Protein AF-A0A9E5USR4-F1 (afdb_monomer_lite)

Radius of gyration: 22.35 Å; chains: 1; bounding box: 50×47×63 Å

Structure (mmCIF, N/CA/C/O backbone):
data_AF-A0A9E5USR4-F1
#
_entry.id   AF-A0A9E5USR4-F1
#
loop_
_atom_site.group_PDB
_atom_site.id
_atom_site.type_symbol
_atom_site.label_atom_id
_atom_site.label_alt_id
_atom_site.label_comp_id
_atom_site.label_asym_id
_atom_site.label_entity_id
_atom_site.label_seq_id
_atom_site.pdbx_PDB_ins_code
_atom_site.Cartn_x
_atom_site.Cartn_y
_atom_site.Cartn_z
_atom_site.occupancy
_atom_site.B_iso_or_equiv
_atom_site.auth_seq_id
_atom_site.auth_comp_id
_atom_site.auth_asym_id
_atom_site.auth_atom_id
_atom_site.pdbx_PDB_model_num
ATOM 1 N N . MET A 1 1 ? 8.845 -21.661 -32.387 1.00 48.03 1 MET A N 1
ATOM 2 C CA . MET A 1 1 ? 8.073 -22.615 -31.563 1.00 48.03 1 MET A CA 1
ATOM 3 C C . MET A 1 1 ? 8.833 -22.839 -30.266 1.00 48.03 1 MET A C 1
ATOM 5 O O . MET A 1 1 ? 9.804 -23.580 -30.277 1.00 48.03 1 MET A O 1
ATOM 9 N N . ALA A 1 2 ? 8.456 -22.154 -29.186 1.00 48.12 2 ALA A N 1
ATOM 10 C CA . ALA A 1 2 ? 8.987 -22.417 -27.849 1.00 48.12 2 ALA A CA 1
ATOM 11 C C . ALA A 1 2 ? 7.819 -22.887 -26.976 1.00 48.12 2 ALA A C 1
ATOM 13 O O . ALA A 1 2 ? 6.816 -22.189 -26.840 1.00 48.12 2 ALA A O 1
ATOM 14 N N . LEU A 1 3 ? 7.930 -24.124 -26.497 1.00 45.03 3 LEU A N 1
ATOM 15 C CA . LEU A 1 3 ? 6.957 -24.814 -25.660 1.00 45.03 3 LEU A CA 1
ATOM 16 C C . LEU A 1 3 ? 6.893 -24.173 -24.265 1.00 45.03 3 LEU A C 1
ATOM 18 O O . LEU A 1 3 ? 7.913 -23.935 -23.627 1.00 45.03 3 LEU A O 1
ATOM 22 N N . PHE A 1 4 ? 5.658 -23.918 -23.840 1.00 58.09 4 PHE A N 1
ATOM 23 C CA . PHE A 1 4 ? 5.182 -23.438 -22.545 1.00 58.09 4 PHE A CA 1
ATOM 24 C C . PHE A 1 4 ? 5.995 -23.914 -21.327 1.00 58.09 4 PHE A C 1
ATOM 26 O O . PHE A 1 4 ? 5.834 -25.045 -20.869 1.00 58.09 4 PHE A O 1
ATOM 33 N N . SER A 1 5 ? 6.763 -23.015 -20.709 1.00 51.62 5 SER A N 1
ATOM 34 C CA . SER A 1 5 ? 7.038 -23.107 -19.275 1.00 51.62 5 SER A CA 1
ATOM 35 C C . SER A 1 5 ? 5.840 -22.495 -18.553 1.00 51.62 5 SER A C 1
ATOM 37 O O . SER A 1 5 ? 5.632 -21.287 -18.584 1.00 51.62 5 SER A O 1
ATOM 39 N N . VAL A 1 6 ? 4.981 -23.323 -17.958 1.00 53.94 6 VAL A N 1
ATOM 40 C CA . VAL A 1 6 ? 3.915 -22.809 -17.090 1.00 53.94 6 VAL A CA 1
ATOM 41 C C . VAL A 1 6 ? 4.584 -22.376 -15.784 1.00 53.94 6 VAL A C 1
ATOM 43 O O . VAL A 1 6 ? 5.102 -23.226 -15.057 1.00 53.94 6 VAL A O 1
ATOM 46 N N . PRO A 1 7 ? 4.642 -21.073 -15.483 1.00 60.16 7 PRO A N 1
ATOM 47 C CA . PRO A 1 7 ? 5.323 -20.588 -14.297 1.00 60.16 7 PRO A CA 1
ATOM 48 C C . PRO A 1 7 ? 4.573 -21.052 -13.047 1.00 60.16 7 PRO A C 1
ATOM 50 O O . PRO A 1 7 ? 3.345 -21.071 -12.994 1.00 60.16 7 PRO A O 1
ATOM 53 N N . ILE A 1 8 ? 5.332 -21.411 -12.013 1.00 55.94 8 ILE A N 1
ATOM 54 C CA . ILE A 1 8 ? 4.861 -22.012 -10.752 1.00 55.94 8 ILE A CA 1
ATOM 55 C C . ILE A 1 8 ? 3.717 -21.205 -10.090 1.00 55.94 8 ILE A C 1
ATOM 57 O O . ILE A 1 8 ? 2.884 -21.768 -9.378 1.00 55.94 8 ILE A O 1
ATOM 61 N N . GLY A 1 9 ? 3.595 -19.906 -10.387 1.00 52.22 9 GLY A N 1
ATOM 62 C CA . GLY A 1 9 ? 2.484 -19.071 -9.926 1.00 52.22 9 GLY A CA 1
ATOM 63 C C . GLY A 1 9 ? 1.103 -19.437 -10.503 1.00 52.22 9 GLY A C 1
ATOM 64 O O . GLY A 1 9 ? 0.094 -19.186 -9.847 1.00 52.22 9 GLY A O 1
ATOM 65 N N . THR A 1 10 ? 1.019 -20.090 -11.668 1.00 55.44 10 THR A N 1
ATOM 66 C CA . THR A 1 10 ? -0.264 -20.487 -12.278 1.00 55.44 10 THR A CA 1
AT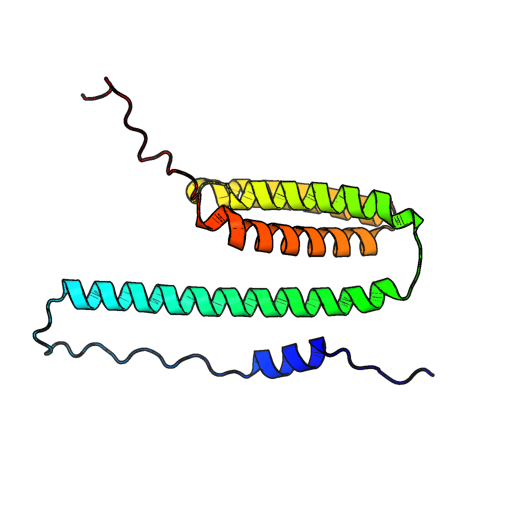OM 67 C C . THR A 1 10 ? -0.877 -21.690 -11.549 1.00 55.44 10 THR A C 1
ATOM 69 O O . THR A 1 10 ? -2.090 -21.750 -11.358 1.00 55.44 10 THR A O 1
ATOM 72 N N . LEU A 1 11 ? -0.043 -22.609 -11.045 1.00 53.44 11 LEU A N 1
ATOM 73 C CA . LEU A 1 11 ? -0.480 -23.746 -10.220 1.00 53.44 11 LEU A CA 1
ATOM 74 C C . LEU A 1 11 ? -0.952 -23.306 -8.823 1.00 53.44 11 LEU A C 1
ATOM 76 O O . LEU A 1 11 ? -1.915 -23.861 -8.294 1.00 53.44 11 LEU A O 1
ATOM 80 N N . ALA A 1 12 ? -0.344 -22.261 -8.251 1.00 55.44 12 ALA A N 1
ATOM 81 C CA . ALA A 1 12 ? -0.776 -21.685 -6.975 1.00 55.44 12 ALA A CA 1
ATOM 82 C C . ALA A 1 12 ? -2.140 -20.971 -7.073 1.00 55.44 12 ALA A C 1
ATOM 84 O O . ALA A 1 12 ? -2.937 -21.035 -6.135 1.00 55.44 12 ALA A O 1
ATOM 85 N N . LEU A 1 13 ? -2.443 -20.338 -8.215 1.00 53.97 13 LEU A N 1
ATOM 86 C CA . LEU A 1 13 ? -3.757 -19.744 -8.491 1.00 53.97 13 LEU A CA 1
ATOM 87 C C . LEU A 1 13 ? -4.856 -20.810 -8.600 1.00 53.97 13 LEU A C 1
ATOM 89 O O . LEU A 1 13 ? -5.920 -20.631 -8.015 1.00 53.97 13 LEU A O 1
ATOM 93 N N . LEU A 1 14 ? -4.590 -21.947 -9.250 1.00 52.50 14 LEU A N 1
ATOM 94 C CA . LEU A 1 14 ? -5.574 -23.030 -9.377 1.00 52.50 14 LEU A CA 1
ATOM 95 C C . LEU A 1 14 ? -5.832 -23.763 -8.049 1.00 52.50 14 LEU A C 1
ATOM 97 O O . LEU A 1 14 ? -6.985 -24.035 -7.715 1.00 52.50 14 LEU A O 1
ATOM 101 N N . LEU A 1 15 ? -4.797 -24.003 -7.237 1.00 55.69 15 LEU A N 1
ATOM 102 C CA . LEU A 1 15 ? -4.953 -24.622 -5.911 1.00 55.69 15 LEU A CA 1
ATOM 103 C C . LEU A 1 15 ? -5.560 -23.657 -4.874 1.00 55.69 15 LEU A C 1
ATOM 105 O O . LEU A 1 15 ? -6.294 -24.074 -3.979 1.00 55.69 15 LEU A O 1
ATOM 109 N N . GLY A 1 16 ? -5.306 -22.352 -5.012 1.00 54.66 16 GLY A N 1
ATOM 110 C CA . GLY A 1 16 ? -5.851 -21.313 -4.139 1.00 54.66 16 GLY A CA 1
ATOM 111 C C . GLY A 1 16 ? -7.312 -20.952 -4.413 1.00 54.66 16 GLY A C 1
ATOM 112 O O . GLY A 1 16 ? -7.948 -20.375 -3.534 1.00 54.66 16 GLY A O 1
ATOM 113 N N . VAL A 1 17 ? -7.869 -21.282 -5.582 1.00 53.62 17 VAL A N 1
ATOM 114 C CA . VAL A 1 17 ? -9.281 -21.012 -5.923 1.00 53.62 17 VAL A CA 1
ATOM 115 C C . VAL A 1 17 ? -10.231 -22.054 -5.317 1.00 53.62 17 VAL A C 1
ATOM 117 O O . VAL A 1 17 ? -11.348 -21.703 -4.952 1.00 53.62 17 VAL A O 1
ATOM 120 N N . PHE A 1 18 ? -9.778 -23.293 -5.092 1.00 52.34 18 PHE A N 1
ATOM 121 C CA . PHE A 1 18 ? -10.639 -24.394 -4.625 1.00 52.34 18 PHE A CA 1
ATOM 122 C C . PHE A 1 18 ? -10.523 -24.762 -3.137 1.00 52.34 18 PHE A C 1
ATOM 124 O O . PHE A 1 18 ? -11.175 -25.707 -2.697 1.00 52.34 18 PHE A O 1
ATOM 131 N N . TRP A 1 19 ? -9.750 -24.032 -2.324 1.00 57.94 19 TRP A N 1
ATOM 132 C CA . TRP A 1 19 ? -9.698 -24.334 -0.888 1.00 57.94 19 TRP A CA 1
ATOM 133 C C . TRP A 1 19 ? -11.009 -23.922 -0.191 1.00 57.94 19 TRP A C 1
ATOM 135 O O . TRP A 1 19 ? -11.304 -22.714 -0.173 1.00 57.94 19 TRP A O 1
ATOM 145 N N . PRO A 1 20 ? -11.766 -24.875 0.393 1.00 57.41 20 PRO A N 1
ATOM 146 C CA . PRO A 1 20 ? -13.094 -24.633 0.941 1.00 57.41 20 PRO A CA 1
ATOM 147 C C . PRO A 1 20 ? -13.053 -23.578 2.047 1.00 57.41 20 PRO A C 1
ATOM 149 O O . PRO A 1 20 ? -12.089 -23.469 2.813 1.00 57.41 20 PRO A O 1
ATOM 152 N N . LEU A 1 21 ? -14.108 -22.765 2.110 1.00 58.53 21 LEU A N 1
ATOM 153 C CA . LEU A 1 21 ? -14.275 -21.795 3.185 1.00 58.53 21 LEU A CA 1
ATOM 154 C C . LEU A 1 21 ? -14.287 -22.537 4.530 1.00 58.53 21 LEU A C 1
ATOM 156 O O . LEU A 1 21 ? -14.896 -23.606 4.626 1.00 58.53 21 LEU A O 1
ATOM 160 N N . PRO A 1 22 ? -13.631 -22.001 5.575 1.00 60.62 22 PRO A N 1
ATOM 161 C CA . PRO A 1 22 ? -13.713 -22.603 6.894 1.00 60.62 22 PRO A CA 1
ATOM 162 C C . PRO A 1 22 ? -15.187 -22.662 7.325 1.00 60.62 22 PRO A C 1
ATOM 164 O O . PRO A 1 22 ? -15.915 -21.686 7.106 1.00 60.62 22 PRO A O 1
ATOM 167 N N . PRO A 1 23 ? -15.632 -23.766 7.945 1.00 69.19 23 PRO A N 1
ATOM 168 C CA . PRO A 1 23 ? -17.030 -23.953 8.311 1.00 69.19 23 PRO A CA 1
ATOM 169 C C . PRO A 1 23 ? -17.536 -22.791 9.176 1.00 69.19 23 PRO A C 1
ATOM 171 O O . PRO A 1 23 ? -16.791 -22.197 9.976 1.00 69.19 23 PRO A O 1
ATOM 174 N N . GLN A 1 24 ? -18.802 -22.412 8.988 1.00 72.81 24 GLN A N 1
ATOM 175 C CA . GLN A 1 24 ? -19.431 -21.419 9.856 1.00 72.81 24 GLN A CA 1
ATOM 176 C C . GLN A 1 24 ? -19.413 -21.930 11.305 1.00 72.81 24 GLN A C 1
ATOM 178 O O . GLN A 1 24 ? -19.563 -23.134 11.518 1.00 72.81 24 GLN A O 1
ATOM 183 N N . PRO A 1 25 ? -19.148 -21.060 12.299 1.00 66.75 25 PRO A N 1
ATOM 184 C CA . PRO A 1 25 ? -19.247 -21.477 13.690 1.00 66.75 25 PRO A CA 1
ATOM 185 C C . PRO A 1 25 ? -20.682 -21.936 13.965 1.00 66.75 25 PRO A C 1
ATOM 187 O O . PRO A 1 25 ? -21.625 -21.360 13.417 1.00 66.75 25 PRO A O 1
ATOM 190 N N . ALA A 1 26 ? -20.829 -22.973 14.787 1.00 78.81 26 ALA A N 1
ATOM 191 C CA . ALA A 1 26 ? -22.141 -23.461 15.181 1.00 78.81 26 ALA A CA 1
ATOM 192 C C . ALA A 1 26 ? -22.955 -22.325 15.837 1.00 78.81 26 ALA A C 1
ATOM 194 O O . ALA A 1 26 ? -22.365 -21.471 16.513 1.00 78.81 26 ALA A O 1
ATOM 195 N N . PRO A 1 27 ? -24.283 -22.281 15.625 1.00 76.94 27 PRO A N 1
ATOM 196 C CA . PRO A 1 27 ? -25.159 -21.383 16.365 1.00 76.94 27 PRO A CA 1
ATOM 197 C C . PRO A 1 27 ? -24.942 -21.569 17.868 1.00 76.94 27 PRO A C 1
ATOM 199 O O . PRO A 1 27 ? -24.797 -22.699 18.331 1.00 76.94 27 PRO A O 1
ATOM 202 N N . LEU A 1 28 ? -24.887 -20.462 18.610 1.00 65.31 28 LEU A N 1
ATOM 203 C CA . LEU A 1 28 ? -24.780 -20.514 20.065 1.00 65.31 28 LEU A CA 1
ATOM 204 C C . LEU A 1 28 ? -26.040 -21.171 20.620 1.00 65.31 28 LEU A C 1
ATOM 206 O O . LEU A 1 28 ? -27.150 -20.771 20.261 1.00 65.31 28 LEU A O 1
ATOM 210 N N . ASP A 1 29 ? -25.846 -22.173 21.470 1.00 76.44 29 ASP A N 1
ATOM 211 C CA . ASP A 1 29 ? -26.938 -22.776 22.215 1.00 76.44 29 ASP A CA 1
ATOM 212 C C . ASP A 1 29 ? -27.410 -21.756 23.263 1.00 76.44 29 ASP A C 1
ATOM 214 O O . ASP A 1 29 ? -26.623 -21.377 24.133 1.00 76.44 29 ASP A O 1
ATOM 218 N N . PRO A 1 30 ? -28.659 -21.263 23.190 1.00 66.88 30 PRO A N 1
ATOM 219 C CA . PRO A 1 30 ? -29.157 -20.261 24.128 1.00 66.88 30 PRO A CA 1
ATOM 220 C C . PRO A 1 30 ? -29.260 -20.791 25.565 1.00 66.88 30 PRO A C 1
ATOM 222 O O . PRO A 1 30 ? -29.516 -20.005 26.473 1.00 66.88 30 PRO A O 1
ATOM 225 N N . THR A 1 31 ? -29.089 -22.101 25.775 1.00 74.69 31 THR A N 1
ATOM 226 C CA . THR A 1 31 ? -29.184 -22.747 27.089 1.00 74.69 31 THR A CA 1
ATOM 227 C C . THR A 1 31 ? -27.840 -22.917 27.794 1.00 74.69 31 THR A C 1
ATOM 229 O O . THR A 1 31 ? -27.819 -23.347 28.947 1.00 74.69 31 THR A O 1
ATOM 232 N N . SER A 1 32 ? -26.714 -22.557 27.164 1.00 69.19 32 SER A N 1
ATOM 233 C CA . SER A 1 32 ? -25.428 -22.589 27.860 1.00 69.19 32 SER A CA 1
ATOM 234 C C . SER A 1 32 ? -25.388 -21.479 28.913 1.00 69.19 32 SER A C 1
ATOM 236 O O . SER A 1 32 ? -25.374 -20.300 28.566 1.00 69.19 32 SER A O 1
ATOM 238 N N . GLU A 1 33 ? -25.313 -21.850 30.191 1.00 73.75 33 GLU A N 1
ATOM 239 C CA . GLU A 1 33 ? -25.170 -20.956 31.359 1.00 73.75 33 GLU A CA 1
ATOM 240 C C . GLU A 1 33 ? -23.822 -20.195 31.402 1.00 73.75 33 GLU A C 1
ATOM 242 O O . GLU A 1 33 ? -23.426 -19.634 32.425 1.00 73.75 33 GLU A O 1
ATOM 247 N N . GLU A 1 34 ? -23.078 -20.186 30.295 1.00 68.81 34 GLU A N 1
ATOM 248 C CA . GLU A 1 34 ? -21.833 -19.445 30.174 1.00 68.81 34 GLU A CA 1
ATOM 249 C C . GLU A 1 34 ? -22.092 -17.937 30.125 1.00 68.81 34 GLU A C 1
ATOM 251 O O . GLU A 1 34 ? -22.970 -17.439 29.422 1.00 68.81 34 GLU A O 1
ATOM 256 N N . ASP A 1 35 ? -21.268 -17.206 30.874 1.00 82.44 35 ASP A N 1
ATOM 257 C CA . ASP A 1 35 ? -21.286 -15.750 30.966 1.00 82.44 35 ASP A CA 1
ATOM 258 C C . ASP A 1 35 ? -21.312 -15.107 29.558 1.00 82.44 35 ASP A C 1
ATOM 260 O O . ASP A 1 35 ? -20.341 -15.247 28.796 1.00 82.44 35 ASP A O 1
ATOM 264 N N . PRO A 1 36 ? -22.392 -14.389 29.187 1.00 76.19 36 PRO A N 1
ATOM 265 C CA . PRO A 1 36 ? -22.596 -13.880 27.831 1.00 76.19 36 PRO A CA 1
ATOM 266 C C . PRO A 1 36 ? -21.476 -12.928 27.389 1.00 76.19 36 PRO A C 1
ATOM 268 O O . PRO A 1 36 ? -21.166 -12.836 26.197 1.00 76.19 36 PRO A O 1
ATOM 271 N N . ALA A 1 37 ? -20.803 -12.271 28.341 1.00 80.81 37 ALA A N 1
ATOM 272 C CA . ALA A 1 37 ? -19.659 -11.414 28.060 1.00 80.81 37 ALA A CA 1
ATOM 273 C C . ALA A 1 37 ? -18.443 -12.210 27.553 1.00 80.81 37 ALA A C 1
ATOM 275 O O . ALA A 1 37 ? -17.707 -11.735 26.681 1.00 80.81 37 ALA A O 1
ATOM 276 N N . LYS A 1 38 ? -18.238 -13.438 28.049 1.00 80.25 38 LYS A N 1
ATOM 277 C CA . LYS A 1 38 ? -17.147 -14.316 27.600 1.00 80.25 38 LYS A CA 1
ATOM 278 C C . LYS A 1 38 ? -17.426 -14.863 26.202 1.00 80.25 38 LYS A C 1
ATOM 280 O O . LYS A 1 38 ? -16.545 -14.793 25.343 1.00 80.25 38 LYS A O 1
ATOM 285 N N . ALA A 1 39 ? -18.660 -15.280 25.928 1.00 78.00 39 ALA A N 1
ATOM 286 C CA . ALA A 1 39 ? -19.059 -15.788 24.614 1.00 78.00 39 ALA A CA 1
ATOM 287 C C . ALA A 1 39 ? -18.899 -14.734 23.499 1.00 78.00 39 ALA A C 1
ATOM 289 O O . ALA A 1 39 ? -18.394 -15.021 22.405 1.00 78.00 39 ALA A O 1
ATOM 290 N N . GLU A 1 40 ? -19.259 -13.475 23.769 1.00 76.44 40 GLU A N 1
ATOM 291 C CA . GLU A 1 40 ? -19.095 -12.404 22.785 1.00 76.44 40 GLU A CA 1
ATOM 292 C C . GLU A 1 40 ? -17.613 -12.068 22.532 1.00 76.44 40 GLU A C 1
ATOM 294 O O . GLU A 1 40 ? -17.202 -11.831 21.385 1.00 76.44 40 GLU A O 1
ATOM 299 N N . GLN A 1 41 ? -16.776 -12.108 23.574 1.00 82.75 41 GLN A N 1
ATOM 300 C CA . GLN A 1 41 ? -15.331 -11.918 23.435 1.00 82.75 41 GLN A CA 1
ATOM 301 C C . GLN A 1 41 ? -14.683 -13.025 22.595 1.00 82.75 41 GLN A C 1
ATOM 303 O O . GLN A 1 41 ? -13.866 -12.730 21.711 1.00 82.75 41 GLN A O 1
ATOM 308 N N . GLU A 1 42 ? -15.075 -14.284 22.795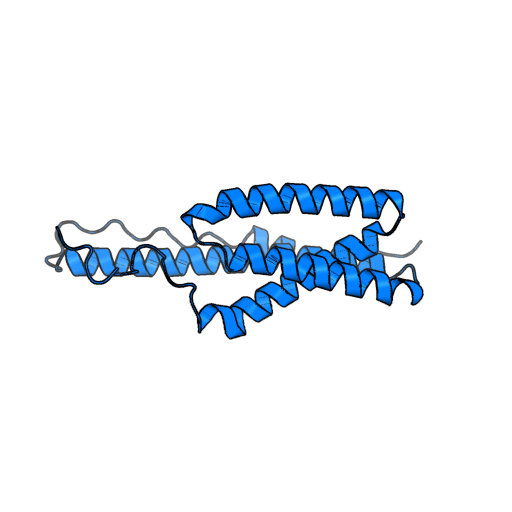 1.00 80.31 42 GLU A N 1
ATOM 309 C CA . GLU A 1 42 ? -14.582 -15.402 21.988 1.00 80.31 42 GLU A CA 1
ATOM 310 C C . GLU A 1 42 ? -15.011 -15.290 20.521 1.00 80.31 42 GLU A C 1
ATOM 312 O O . GLU A 1 42 ? -14.184 -15.465 19.615 1.00 80.31 42 GLU A O 1
ATOM 317 N N . ARG A 1 43 ? -16.252 -14.860 20.258 1.00 74.00 43 ARG A N 1
ATOM 318 C CA . ARG A 1 43 ? -16.760 -14.618 18.899 1.00 74.00 43 ARG A CA 1
ATOM 319 C C . ARG A 1 43 ? -15.980 -13.517 18.181 1.00 74.00 43 ARG A C 1
ATOM 321 O O . ARG A 1 43 ? -15.571 -13.690 17.028 1.00 74.00 43 ARG A O 1
ATOM 328 N N . ARG A 1 44 ? -15.692 -12.405 18.864 1.00 75.62 44 ARG A N 1
ATOM 329 C CA . ARG A 1 44 ? -14.881 -11.303 18.312 1.00 75.62 44 ARG A CA 1
ATOM 330 C C . ARG A 1 44 ? -13.443 -11.751 18.028 1.00 75.62 44 ARG A C 1
ATOM 332 O O . ARG A 1 44 ? -12.871 -11.381 16.997 1.00 75.62 44 ARG A O 1
ATOM 339 N N . LYS A 1 45 ? -12.863 -12.595 18.887 1.00 77.12 45 LYS A N 1
ATOM 340 C CA . LYS A 1 45 ? -11.512 -13.154 18.705 1.00 77.12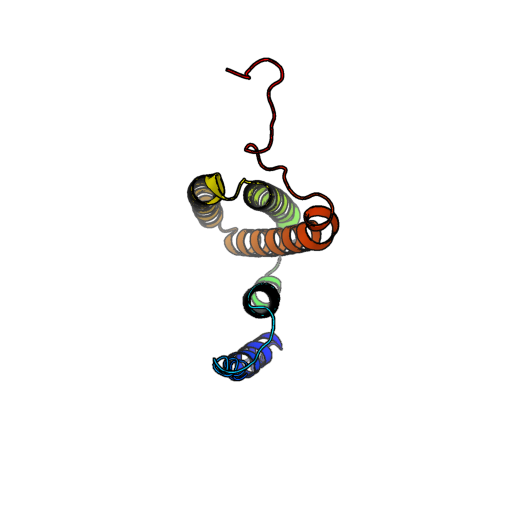 45 LYS A CA 1
ATOM 341 C C . LYS A 1 45 ? -11.454 -14.133 17.526 1.00 77.12 45 LYS A C 1
ATOM 343 O O . LYS A 1 45 ? -10.504 -14.085 16.741 1.00 77.12 45 LYS A O 1
ATOM 348 N N . ALA A 1 46 ? -12.484 -14.957 17.344 1.00 76.19 46 ALA A N 1
ATOM 349 C CA . ALA A 1 46 ? -12.603 -15.876 16.215 1.00 76.19 46 ALA A CA 1
ATOM 350 C C . ALA A 1 46 ? -12.797 -15.138 14.878 1.00 76.19 46 ALA A C 1
ATOM 352 O O . ALA A 1 46 ? -12.131 -15.466 13.892 1.00 76.19 46 ALA A O 1
ATOM 353 N N . LEU A 1 47 ? -13.628 -14.089 14.845 1.00 71.81 47 LEU A N 1
ATOM 354 C CA . LEU A 1 47 ? -13.831 -13.260 13.650 1.00 71.81 47 LEU A CA 1
ATOM 355 C C . LEU A 1 47 ? -12.547 -12.527 13.230 1.00 71.81 47 LEU A C 1
ATOM 357 O O . LEU A 1 47 ? -12.211 -12.517 12.046 1.00 71.81 47 LEU A O 1
ATOM 361 N N . ARG A 1 48 ? -11.758 -12.012 14.186 1.00 76.25 48 ARG A N 1
ATOM 362 C CA . ARG A 1 48 ? -10.440 -11.408 13.901 1.00 76.25 48 ARG A CA 1
ATOM 363 C C . ARG A 1 48 ? -9.435 -12.422 13.342 1.00 76.25 48 ARG A C 1
ATOM 365 O O . ARG A 1 48 ? -8.698 -12.091 12.414 1.00 76.25 48 ARG A O 1
ATOM 372 N N . ARG A 1 49 ? -9.428 -13.665 13.848 1.00 66.00 49 ARG A N 1
ATOM 373 C CA . ARG A 1 49 ? -8.590 -14.754 13.303 1.00 66.00 49 ARG A CA 1
ATOM 374 C C . ARG A 1 49 ? -8.985 -15.111 11.863 1.00 66.00 49 ARG A C 1
ATOM 376 O O . ARG A 1 49 ? -8.102 -15.313 11.037 1.00 66.00 49 ARG A O 1
ATOM 383 N N . ARG A 1 50 ? -10.281 -15.105 11.527 1.00 65.00 50 ARG A N 1
ATOM 384 C CA . ARG A 1 50 ? -10.776 -15.388 10.163 1.00 65.00 50 ARG A CA 1
ATOM 385 C C . ARG A 1 50 ? -10.487 -14.259 9.174 1.00 65.00 50 ARG A C 1
ATOM 387 O O . ARG A 1 50 ? -9.968 -14.527 8.093 1.00 65.00 50 ARG A O 1
ATOM 394 N N . ALA A 1 51 ? -10.745 -13.009 9.558 1.00 62.16 51 ALA A N 1
ATOM 395 C CA . ALA A 1 51 ? -10.436 -11.849 8.721 1.00 62.16 51 ALA A CA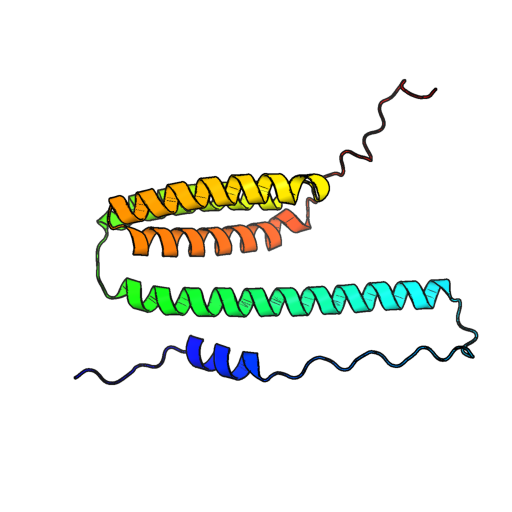 1
ATOM 396 C C . ALA A 1 51 ? -8.927 -11.749 8.425 1.00 62.16 51 ALA A C 1
ATOM 398 O O . ALA A 1 51 ? -8.536 -11.452 7.299 1.00 62.16 51 ALA A O 1
ATOM 399 N N . GLY A 1 52 ? -8.076 -12.087 9.404 1.00 64.19 52 GLY A N 1
ATOM 400 C CA . GLY A 1 52 ? -6.623 -12.128 9.226 1.00 64.19 52 GLY A CA 1
ATOM 401 C C . GLY A 1 52 ? -6.150 -13.198 8.237 1.00 64.19 52 GLY A C 1
ATOM 402 O O . GLY A 1 52 ? -5.295 -12.917 7.401 1.00 64.19 52 GLY A O 1
ATOM 403 N N . VAL A 1 53 ? -6.722 -14.406 8.285 1.00 66.81 53 VAL A N 1
ATOM 404 C CA . VAL A 1 53 ? -6.367 -15.497 7.357 1.00 66.81 53 VAL A CA 1
ATOM 405 C C . VAL A 1 53 ? -6.886 -15.221 5.938 1.00 66.81 53 VAL A C 1
ATOM 407 O O . VAL A 1 53 ? -6.176 -15.486 4.970 1.00 66.81 53 VAL A O 1
ATOM 410 N N . ALA A 1 54 ? -8.071 -14.616 5.795 1.00 58.12 54 ALA A N 1
ATOM 411 C CA . ALA A 1 54 ? -8.614 -14.214 4.493 1.00 58.12 54 ALA A CA 1
ATOM 412 C C . ALA A 1 54 ? -7.789 -13.092 3.830 1.00 58.12 54 ALA A C 1
ATOM 414 O O . ALA A 1 54 ? -7.478 -13.174 2.642 1.00 58.12 54 ALA A O 1
ATOM 415 N N . LEU A 1 55 ? -7.357 -12.090 4.606 1.00 58.25 55 LEU A N 1
ATOM 416 C CA . LEU A 1 55 ? -6.469 -11.025 4.124 1.00 58.25 55 LEU A CA 1
ATOM 417 C C . LEU A 1 55 ? -5.082 -11.553 3.732 1.00 58.25 55 LEU A C 1
ATOM 419 O O . LEU A 1 55 ? -4.526 -11.119 2.725 1.00 58.25 55 LEU A O 1
ATOM 423 N N . LEU A 1 56 ? -4.540 -12.521 4.482 1.00 51.34 56 LEU A N 1
ATOM 424 C CA . LEU A 1 56 ? -3.272 -13.174 4.141 1.00 51.34 56 LEU A CA 1
ATOM 425 C C . LEU A 1 56 ? -3.367 -13.924 2.799 1.00 51.34 56 LEU A C 1
ATOM 427 O O . LEU A 1 56 ? -2.419 -13.904 2.019 1.00 51.34 56 LEU A O 1
ATOM 431 N N . ARG A 1 57 ? -4.519 -14.542 2.508 1.00 56.72 57 ARG A N 1
ATOM 432 C CA . ARG A 1 57 ? -4.764 -15.307 1.276 1.00 56.72 57 ARG A CA 1
ATOM 433 C C . ARG A 1 57 ? -4.893 -14.413 0.041 1.00 56.72 57 ARG A C 1
ATOM 435 O O . ARG A 1 57 ? -4.251 -14.699 -0.966 1.00 56.72 57 ARG A O 1
ATOM 442 N N . LEU A 1 58 ? -5.650 -13.317 0.128 1.00 51.38 58 LEU A N 1
ATOM 443 C CA . LEU A 1 58 ? -5.739 -12.337 -0.965 1.00 51.38 58 LEU A CA 1
ATOM 444 C C . LEU A 1 58 ? -4.382 -11.670 -1.234 1.00 51.38 58 LEU A C 1
ATOM 446 O O . LEU A 1 58 ? -3.997 -11.513 -2.390 1.00 51.38 58 LEU A O 1
ATOM 450 N N . GLY A 1 59 ? -3.611 -11.375 -0.180 1.00 59.44 59 GLY A N 1
ATOM 451 C CA . GLY A 1 59 ? -2.239 -10.881 -0.321 1.00 59.44 59 GLY A CA 1
ATOM 452 C C . GLY A 1 59 ? -1.319 -11.870 -1.045 1.00 59.44 59 GLY A C 1
ATOM 453 O O . GLY A 1 59 ? -0.572 -11.469 -1.933 1.00 59.44 59 GLY A O 1
ATOM 454 N N . LEU A 1 60 ? -1.409 -13.167 -0.723 1.00 47.62 60 LEU A N 1
ATOM 455 C CA . LEU A 1 60 ? -0.592 -14.212 -1.350 1.00 47.62 60 LEU A CA 1
ATOM 456 C C . LEU A 1 60 ? -0.954 -14.444 -2.833 1.00 47.62 60 LEU A C 1
ATOM 458 O O . LEU A 1 60 ? -0.065 -14.727 -3.632 1.00 47.62 60 LEU A O 1
ATOM 462 N N . GLN A 1 61 ? -2.224 -14.269 -3.224 1.00 57.78 61 GLN A N 1
ATOM 463 C CA . GLN A 1 61 ? -2.663 -14.370 -4.627 1.00 57.78 61 GLN A CA 1
ATOM 464 C C . GLN A 1 61 ? -2.237 -13.167 -5.476 1.00 57.78 61 GLN A C 1
ATOM 466 O O . GLN A 1 61 ? -1.721 -13.350 -6.578 1.00 57.78 61 GLN A O 1
ATOM 471 N N . VAL A 1 62 ? -2.392 -11.945 -4.960 1.00 50.47 62 VAL A N 1
ATOM 472 C CA . VAL A 1 62 ? -1.954 -10.726 -5.664 1.00 50.47 62 VAL A CA 1
ATOM 473 C C . VAL A 1 62 ? -0.427 -10.699 -5.796 1.00 50.47 62 VAL A C 1
ATOM 475 O O . VAL A 1 62 ? 0.098 -10.335 -6.847 1.00 50.47 62 VAL A O 1
ATOM 478 N N . PHE A 1 63 ? 0.291 -11.179 -4.776 1.00 50.41 63 PHE A N 1
ATOM 479 C CA . PHE A 1 63 ? 1.743 -11.349 -4.830 1.00 50.41 63 PHE A CA 1
ATOM 480 C C . PHE A 1 63 ? 2.151 -12.404 -5.874 1.00 50.41 63 PHE A C 1
ATOM 482 O O . PHE A 1 63 ? 2.967 -12.129 -6.749 1.00 50.41 63 PHE A O 1
ATOM 489 N N . GLY A 1 64 ? 1.523 -13.585 -5.856 1.00 50.44 64 GLY A N 1
ATOM 490 C CA . GLY A 1 64 ? 1.814 -14.660 -6.809 1.00 50.44 64 GLY A CA 1
ATOM 491 C C . GLY A 1 64 ? 1.600 -14.270 -8.276 1.00 50.44 64 GLY A C 1
ATOM 492 O O . GLY A 1 64 ? 2.384 -14.679 -9.128 1.00 50.44 64 GLY A O 1
ATOM 493 N N . MET A 1 65 ? 0.598 -13.438 -8.574 1.00 51.47 65 MET A N 1
ATOM 494 C CA . MET A 1 65 ? 0.340 -12.948 -9.934 1.00 51.47 65 MET A CA 1
ATOM 495 C C . MET A 1 65 ? 1.345 -11.869 -10.374 1.00 51.47 65 MET A C 1
ATOM 497 O O . MET A 1 65 ? 1.756 -11.852 -11.536 1.00 51.47 65 MET A O 1
ATOM 501 N N . GLY A 1 66 ? 1.824 -11.036 -9.443 1.00 53.00 66 GLY A N 1
ATOM 502 C CA . GLY A 1 66 ? 2.885 -10.060 -9.710 1.00 53.00 66 GLY A CA 1
ATOM 503 C C . GLY A 1 66 ? 4.251 -10.695 -10.013 1.00 53.00 66 GLY A C 1
ATOM 504 O O . GLY A 1 66 ? 4.914 -10.267 -10.954 1.00 53.00 66 GLY A O 1
ATOM 505 N N . VAL A 1 67 ? 4.631 -11.787 -9.326 1.00 46.31 67 VAL A N 1
ATOM 506 C CA . VAL A 1 67 ? 5.848 -12.581 -9.651 1.00 46.31 67 VAL A CA 1
ATOM 507 C C . VAL A 1 67 ? 5.799 -13.150 -11.073 1.00 46.31 67 VAL A C 1
ATOM 509 O O . VAL A 1 67 ? 6.823 -13.359 -11.723 1.00 46.31 67 VAL A O 1
ATOM 512 N N . LEU A 1 68 ? 4.601 -13.426 -11.566 1.00 54.59 68 LEU A N 1
ATOM 513 C CA . LEU A 1 68 ? 4.384 -14.188 -12.784 1.00 54.59 68 LEU A CA 1
ATOM 514 C C . LEU A 1 68 ? 4.437 -13.289 -14.029 1.00 54.59 68 LEU A C 1
ATOM 516 O O . LEU A 1 68 ? 5.153 -13.594 -14.979 1.00 54.59 68 LEU A O 1
ATOM 520 N N . LEU A 1 69 ? 3.776 -12.130 -13.978 1.00 48.00 69 LEU A N 1
ATOM 521 C CA . LEU A 1 69 ? 3.897 -11.095 -15.013 1.00 48.00 69 LEU A CA 1
ATOM 522 C C . LEU A 1 69 ? 5.291 -10.462 -15.024 1.00 48.00 69 LEU A C 1
ATOM 524 O O . LEU A 1 69 ? 5.825 -10.127 -16.079 1.00 48.00 69 LEU A O 1
ATOM 528 N N . GLY A 1 70 ? 5.920 -10.389 -13.855 1.00 51.91 70 GLY A N 1
ATOM 529 C CA . GLY A 1 70 ? 7.281 -9.921 -13.731 1.00 51.91 70 GLY A CA 1
ATOM 530 C C . GLY A 1 70 ? 8.319 -10.797 -14.450 1.00 51.91 70 GLY A C 1
ATOM 531 O O . GLY A 1 70 ? 9.185 -10.289 -15.161 1.00 51.91 70 GLY A O 1
ATOM 532 N N . ASN A 1 71 ? 8.222 -12.122 -14.329 1.00 48.06 71 ASN A N 1
ATOM 533 C CA . ASN A 1 71 ? 9.118 -13.040 -15.044 1.00 48.06 71 ASN A CA 1
ATOM 534 C C . ASN A 1 71 ? 8.940 -12.995 -16.574 1.00 48.06 71 ASN A C 1
ATOM 536 O O . ASN A 1 71 ? 9.874 -13.324 -17.299 1.00 48.06 71 ASN A O 1
ATOM 540 N N . LEU A 1 72 ? 7.786 -12.541 -17.074 1.00 52.47 72 LEU A N 1
ATOM 541 C CA . LEU A 1 72 ? 7.597 -12.241 -18.498 1.00 52.47 72 LEU A CA 1
ATOM 542 C C . LEU A 1 72 ? 8.368 -10.970 -18.904 1.00 52.47 72 LEU A C 1
ATOM 544 O O . LEU A 1 72 ? 9.018 -10.923 -19.944 1.00 52.47 72 LEU A O 1
ATOM 548 N N . ALA A 1 73 ? 8.330 -9.959 -18.040 1.00 46.78 73 ALA A N 1
ATOM 549 C CA . ALA A 1 73 ? 9.005 -8.678 -18.206 1.00 46.78 73 ALA A CA 1
ATOM 550 C C . ALA A 1 73 ? 10.546 -8.759 -18.129 1.00 46.78 73 ALA A C 1
ATOM 552 O O . ALA A 1 73 ? 11.239 -8.025 -18.827 1.00 46.78 73 ALA A O 1
ATOM 553 N N . ALA A 1 74 ? 11.099 -9.674 -17.327 1.00 48.75 74 ALA A N 1
ATOM 554 C CA . ALA A 1 74 ? 12.547 -9.859 -17.171 1.00 48.75 74 ALA A CA 1
ATOM 555 C C . ALA A 1 74 ? 13.238 -10.538 -18.376 1.00 48.75 74 ALA A C 1
ATOM 557 O O . ALA A 1 74 ? 14.465 -10.571 -18.441 1.00 48.75 74 ALA A O 1
ATOM 558 N N . GLY A 1 75 ? 12.480 -11.053 -19.349 1.00 54.38 75 GLY A N 1
ATOM 559 C CA . GLY A 1 75 ? 13.034 -11.650 -20.567 1.00 54.38 75 GLY A CA 1
ATOM 560 C C . GLY A 1 75 ? 13.492 -10.652 -21.641 1.00 54.38 75 GLY A C 1
ATOM 561 O O . GLY A 1 75 ? 14.075 -11.088 -22.629 1.00 54.38 75 GLY A O 1
ATOM 562 N N . LEU A 1 76 ? 13.227 -9.342 -21.492 1.00 51.16 76 LEU A N 1
ATOM 563 C CA . LEU A 1 76 ? 13.278 -8.378 -22.611 1.00 51.16 76 LEU A CA 1
ATOM 564 C C . LEU A 1 76 ? 14.251 -7.179 -22.467 1.00 51.16 76 LEU A C 1
ATOM 566 O O . LEU A 1 76 ? 14.387 -6.418 -23.419 1.00 51.16 76 LEU A O 1
ATOM 570 N N . GLY A 1 77 ? 15.031 -7.083 -21.380 1.00 52.09 77 GLY A N 1
ATOM 571 C CA . GLY A 1 77 ? 16.319 -6.358 -21.359 1.00 52.09 77 GLY A CA 1
ATOM 572 C C . GLY A 1 77 ? 16.380 -4.944 -20.745 1.00 52.09 77 GLY A C 1
ATOM 573 O O . GLY A 1 77 ? 15.447 -4.158 -20.844 1.00 52.09 77 GLY A O 1
ATOM 574 N N . GLY A 1 78 ? 17.555 -4.620 -20.168 1.00 60.88 78 GLY A N 1
ATOM 575 C CA . GLY A 1 78 ? 18.089 -3.249 -20.029 1.00 60.88 78 GLY A CA 1
ATOM 576 C C . GLY A 1 78 ? 18.469 -2.773 -18.614 1.00 60.88 78 GLY A C 1
ATOM 577 O O . GLY A 1 78 ? 17.598 -2.455 -17.813 1.00 60.88 78 GLY A O 1
ATOM 578 N N . LEU A 1 79 ? 19.774 -2.614 -18.330 1.00 50.81 79 LEU A N 1
ATOM 579 C CA . LEU A 1 79 ? 20.329 -2.023 -17.088 1.00 50.81 79 LEU A CA 1
ATOM 580 C C . LEU A 1 79 ? 20.066 -0.511 -16.937 1.00 50.81 79 LEU A C 1
ATOM 582 O O . LEU A 1 79 ? 20.110 0.006 -15.821 1.00 50.81 79 LEU A O 1
ATOM 586 N N . GLU A 1 80 ? 19.747 0.196 -18.025 1.00 64.75 80 GLU A N 1
ATOM 587 C CA . GLU A 1 80 ? 19.376 1.621 -17.966 1.00 64.75 80 GLU A CA 1
ATOM 588 C C . GLU A 1 80 ? 18.056 1.856 -17.207 1.00 64.75 80 GLU A C 1
ATOM 590 O O . GLU A 1 80 ? 17.807 2.947 -16.696 1.00 64.75 80 GLU A O 1
ATOM 595 N N . SER A 1 81 ? 17.254 0.799 -17.035 1.00 68.81 81 SER A N 1
ATOM 596 C CA . SER A 1 81 ? 16.004 0.803 -16.270 1.00 68.81 81 SER A CA 1
ATOM 597 C C . SER A 1 81 ? 16.192 0.886 -14.751 1.00 68.81 81 SER A C 1
ATOM 599 O O . SER A 1 81 ? 15.235 1.154 -14.031 1.00 68.81 81 SER A O 1
ATOM 601 N N . LEU A 1 82 ? 17.401 0.671 -14.217 1.00 78.38 82 LEU A N 1
ATOM 602 C CA . LEU A 1 82 ? 17.584 0.574 -12.764 1.00 78.38 82 LEU A CA 1
ATOM 603 C C . LEU A 1 82 ? 17.323 1.900 -12.045 1.00 78.38 82 LEU A C 1
ATOM 605 O O . LEU A 1 82 ? 16.752 1.905 -10.954 1.00 78.38 82 LEU A O 1
ATOM 609 N N . GLY A 1 83 ? 17.708 3.024 -12.657 1.00 78.31 83 GLY A N 1
ATOM 610 C CA . GLY A 1 83 ? 17.483 4.350 -12.083 1.00 78.31 83 GLY A CA 1
ATOM 611 C C . GLY A 1 83 ? 15.996 4.700 -12.004 1.00 78.31 83 GLY A C 1
ATOM 612 O O . GLY A 1 83 ? 15.509 5.107 -10.948 1.00 78.31 83 GLY A O 1
ATOM 613 N N . SER A 1 84 ? 15.256 4.487 -13.097 1.00 79.88 84 SER A N 1
ATOM 614 C CA . SER A 1 84 ? 13.807 4.711 -13.144 1.00 79.88 84 SER A CA 1
ATOM 615 C C . SER A 1 84 ? 13.060 3.734 -12.239 1.00 79.88 84 SER A C 1
ATOM 617 O O . SER A 1 84 ? 12.188 4.163 -11.486 1.00 79.88 84 SER A O 1
ATOM 619 N N . LEU A 1 85 ? 13.446 2.456 -12.233 1.00 85.62 85 LEU A N 1
ATOM 620 C CA . LEU A 1 85 ? 12.859 1.433 -11.373 1.00 85.62 85 LEU A CA 1
ATOM 621 C C . LEU A 1 85 ? 13.055 1.772 -9.895 1.00 85.62 85 LEU A C 1
ATOM 623 O O . LEU A 1 85 ? 12.096 1.701 -9.123 1.00 85.62 85 LEU A O 1
ATOM 627 N N . ALA A 1 86 ? 14.261 2.167 -9.481 1.00 84.88 86 ALA A N 1
ATOM 628 C CA . ALA A 1 86 ? 14.536 2.549 -8.098 1.00 84.88 86 ALA A CA 1
ATOM 629 C C . ALA A 1 86 ? 13.738 3.795 -7.688 1.00 84.88 86 ALA A C 1
ATOM 631 O O . ALA A 1 86 ? 13.114 3.801 -6.625 1.00 84.88 86 ALA A O 1
ATOM 632 N N . LEU A 1 87 ? 13.701 4.819 -8.547 1.00 84.44 87 LEU A N 1
ATOM 633 C CA . LEU A 1 87 ? 12.981 6.064 -8.283 1.00 84.44 87 LEU A CA 1
ATOM 634 C C . LEU A 1 87 ? 11.467 5.838 -8.189 1.00 84.44 87 LEU A C 1
ATOM 636 O O . LEU A 1 87 ? 10.839 6.283 -7.229 1.00 84.44 87 LEU A O 1
ATOM 640 N N . LEU A 1 88 ? 10.883 5.093 -9.131 1.00 86.06 88 LEU A N 1
ATOM 641 C CA . LEU A 1 88 ? 9.465 4.727 -9.108 1.00 86.06 88 LEU A CA 1
ATOM 642 C C . LEU A 1 88 ? 9.137 3.835 -7.907 1.00 86.06 88 LEU A C 1
ATOM 644 O O . LEU A 1 88 ? 8.099 4.023 -7.277 1.00 86.06 88 LEU A O 1
ATOM 648 N N . THR A 1 89 ? 10.027 2.907 -7.536 1.00 89.94 89 THR A N 1
ATOM 649 C CA . THR A 1 89 ? 9.833 2.054 -6.351 1.00 89.94 89 THR A CA 1
ATOM 650 C C . THR A 1 89 ? 9.812 2.900 -5.090 1.00 89.94 89 THR A C 1
ATOM 652 O O . THR A 1 89 ? 8.917 2.736 -4.268 1.00 89.94 89 THR A O 1
ATOM 655 N N . ALA A 1 90 ? 10.763 3.824 -4.934 1.00 87.50 90 ALA A N 1
ATOM 656 C CA . ALA A 1 90 ? 10.815 4.721 -3.786 1.00 87.50 90 ALA A CA 1
ATOM 657 C C . ALA A 1 90 ? 9.564 5.609 -3.713 1.00 87.50 90 ALA A C 1
ATOM 659 O O . ALA A 1 90 ? 8.966 5.739 -2.643 1.00 87.50 90 ALA A O 1
ATOM 660 N N . LEU A 1 91 ? 9.126 6.153 -4.853 1.00 87.94 91 LEU A N 1
ATOM 661 C CA . LEU A 1 91 ? 7.918 6.969 -4.951 1.00 87.94 91 LEU A CA 1
ATOM 662 C C . LEU A 1 91 ? 6.665 6.176 -4.553 1.00 87.94 91 LEU A C 1
ATOM 664 O O . LEU A 1 91 ? 5.926 6.596 -3.663 1.00 87.94 91 LEU A O 1
ATOM 668 N N . PHE A 1 92 ? 6.436 5.010 -5.161 1.00 91.12 92 PHE A N 1
ATOM 669 C CA . PHE A 1 92 ? 5.301 4.157 -4.812 1.00 91.12 92 PHE A CA 1
ATOM 670 C C . PHE A 1 92 ? 5.380 3.670 -3.369 1.00 91.12 92 PHE A C 1
ATOM 672 O O . PHE A 1 92 ? 4.358 3.613 -2.686 1.00 91.12 92 PHE A O 1
ATOM 679 N N . ALA A 1 93 ? 6.579 3.353 -2.877 1.00 90.69 93 ALA A N 1
ATOM 680 C CA . ALA A 1 93 ? 6.754 2.886 -1.516 1.00 90.69 93 ALA A CA 1
ATOM 681 C C . ALA A 1 93 ? 6.372 3.974 -0.513 1.00 90.69 93 ALA A C 1
ATOM 683 O O . ALA A 1 93 ? 5.661 3.682 0.447 1.00 90.69 93 ALA A O 1
ATOM 684 N N . LEU A 1 94 ? 6.782 5.218 -0.764 1.00 88.19 94 LEU A N 1
ATOM 685 C CA . LEU A 1 94 ? 6.403 6.367 0.047 1.00 88.19 94 LEU A CA 1
ATOM 686 C C . LEU A 1 94 ? 4.887 6.587 0.030 1.00 88.19 94 LEU A C 1
ATOM 688 O O . LEU A 1 94 ? 4.286 6.741 1.091 1.00 88.19 94 LEU A O 1
ATOM 692 N N . LEU A 1 95 ? 4.262 6.554 -1.151 1.00 87.44 95 LEU A N 1
ATOM 693 C CA . LEU A 1 95 ? 2.813 6.713 -1.277 1.00 87.44 95 LEU A CA 1
ATOM 694 C C . LEU A 1 95 ? 2.067 5.649 -0.456 1.00 87.44 95 LEU A C 1
ATOM 696 O O . LEU A 1 95 ? 1.248 5.986 0.401 1.00 87.44 95 LEU A O 1
ATOM 700 N N . VAL A 1 96 ? 2.398 4.368 -0.647 1.00 90.25 96 VAL A N 1
ATOM 701 C CA . VAL A 1 96 ? 1.766 3.264 0.095 1.00 90.25 96 VAL A CA 1
ATOM 702 C C . VAL A 1 96 ? 1.995 3.409 1.603 1.00 90.25 96 VAL A C 1
ATOM 704 O O . VAL A 1 96 ? 1.074 3.160 2.386 1.00 90.25 96 VAL A O 1
ATOM 707 N N . LEU A 1 97 ? 3.172 3.875 2.026 1.00 88.88 97 LEU A N 1
ATOM 708 C CA . LEU A 1 97 ? 3.494 4.088 3.436 1.00 88.88 97 LEU A CA 1
ATOM 709 C C . LEU A 1 97 ? 2.612 5.180 4.056 1.00 88.88 97 LEU A C 1
ATOM 711 O O . LEU A 1 97 ? 2.111 5.001 5.170 1.00 88.88 97 LEU A O 1
ATOM 715 N N . ILE A 1 98 ? 2.354 6.269 3.325 1.00 86.88 98 ILE A N 1
ATOM 716 C CA . ILE A 1 98 ? 1.429 7.333 3.748 1.00 86.88 98 ILE A CA 1
ATOM 717 C C . ILE A 1 98 ? 0.022 6.760 3.977 1.00 86.88 98 ILE A C 1
ATOM 719 O O . ILE A 1 98 ? -0.612 7.059 4.994 1.00 86.88 98 ILE A O 1
ATOM 723 N N . VAL A 1 99 ? -0.463 5.876 3.098 1.00 88.56 99 VAL A N 1
ATOM 724 C CA . VAL A 1 99 ? -1.764 5.206 3.291 1.00 88.56 99 VAL A CA 1
ATOM 725 C C . VAL A 1 99 ? -1.761 4.273 4.494 1.00 88.56 99 VAL A C 1
ATOM 727 O O . VAL A 1 99 ? -2.713 4.288 5.276 1.00 88.56 99 VAL A O 1
ATOM 730 N N . GLN A 1 100 ? -0.701 3.488 4.690 1.00 89.38 100 GLN A N 1
ATOM 731 C CA . GLN A 1 100 ? -0.600 2.591 5.845 1.00 89.38 100 GLN A CA 1
ATOM 732 C C . GLN A 1 100 ? -0.616 3.346 7.179 1.00 89.38 100 GLN A C 1
ATOM 734 O O . GLN A 1 100 ? -1.123 2.823 8.173 1.00 89.38 100 GLN A O 1
ATOM 739 N N . ARG A 1 101 ? -0.061 4.562 7.203 1.00 90.25 101 ARG A N 1
ATOM 740 C CA . ARG A 1 101 ? 0.016 5.423 8.390 1.00 90.25 101 ARG A CA 1
ATOM 741 C C . ARG A 1 101 ? -1.160 6.386 8.538 1.00 90.25 101 ARG A C 1
ATOM 743 O O . ARG A 1 101 ? -1.249 7.063 9.555 1.00 90.25 101 ARG A O 1
ATOM 750 N N . SER A 1 102 ? -2.078 6.422 7.579 1.00 89.88 102 SER A N 1
ATOM 751 C CA . SER A 1 102 ? -3.285 7.236 7.690 1.00 89.88 102 SER A CA 1
ATOM 752 C C . SER A 1 102 ? -4.261 6.653 8.711 1.00 89.88 102 SER A C 1
ATOM 754 O O . SER A 1 102 ? -4.499 5.438 8.753 1.00 89.88 102 SER A O 1
ATOM 756 N N . GLU A 1 103 ? -4.860 7.538 9.510 1.00 88.00 103 GLU A N 1
ATOM 757 C CA . GLU A 1 103 ? -5.934 7.187 10.440 1.00 88.00 103 GLU A CA 1
ATOM 758 C C . GLU A 1 103 ? -7.072 6.451 9.716 1.00 88.00 103 GLU A C 1
ATOM 760 O O . GLU A 1 103 ? -7.356 6.754 8.552 1.00 88.00 103 GLU A O 1
ATOM 765 N N . PRO A 1 104 ? -7.778 5.518 10.381 1.00 84.50 104 PRO A N 1
ATOM 766 C CA . PRO A 1 104 ? -8.898 4.804 9.770 1.00 84.50 104 PRO A CA 1
ATOM 767 C C . PRO A 1 104 ? -9.974 5.743 9.206 1.00 84.50 104 PRO A C 1
ATOM 769 O O . PRO A 1 104 ? -10.502 5.473 8.131 1.00 84.50 104 PRO A O 1
ATOM 772 N N . SER A 1 105 ? -10.239 6.862 9.892 1.00 84.31 105 SER A N 1
ATOM 773 C CA . SER A 1 105 ? -11.197 7.902 9.489 1.00 84.31 105 SER A CA 1
ATOM 774 C C . SER A 1 105 ? -10.780 8.637 8.212 1.00 84.31 105 SER A C 1
ATOM 776 O O . SER A 1 105 ? -11.626 9.003 7.402 1.00 84.31 105 SER A O 1
ATOM 778 N N . ARG A 1 106 ? -9.472 8.820 7.999 1.00 87.75 106 ARG A N 1
ATOM 779 C CA . ARG A 1 106 ? -8.910 9.554 6.852 1.00 87.75 106 ARG A CA 1
ATOM 780 C C . ARG A 1 106 ? -8.456 8.642 5.719 1.00 87.75 106 ARG A C 1
ATOM 782 O O . ARG A 1 106 ? -8.148 9.125 4.634 1.00 87.75 106 ARG A O 1
ATOM 789 N N . ARG A 1 107 ? -8.445 7.323 5.933 1.00 87.50 107 ARG A N 1
ATOM 790 C CA . ARG A 1 107 ? -7.909 6.348 4.976 1.00 87.50 107 ARG A CA 1
ATOM 791 C C . ARG A 1 107 ? -8.590 6.425 3.614 1.00 87.50 107 ARG A C 1
ATOM 793 O O . ARG A 1 107 ? -7.907 6.265 2.612 1.00 87.50 107 ARG A O 1
ATOM 800 N N . VAL A 1 108 ? -9.895 6.694 3.563 1.00 82.38 108 VAL A N 1
ATOM 801 C CA . VAL A 1 108 ? -10.622 6.844 2.290 1.00 82.38 108 VAL A CA 1
ATOM 802 C C . VAL A 1 108 ? -10.129 8.069 1.522 1.00 82.38 108 VAL A C 1
ATOM 804 O O . VAL A 1 108 ? -9.808 7.947 0.347 1.00 82.38 108 VAL A O 1
ATOM 807 N N . ALA A 1 109 ? -9.982 9.219 2.186 1.00 85.88 109 ALA A N 1
ATOM 808 C CA . ALA A 1 109 ? -9.455 10.427 1.554 1.00 85.88 109 ALA A CA 1
ATOM 809 C C . ALA A 1 109 ? -8.009 10.226 1.063 1.00 85.88 109 ALA A C 1
ATOM 811 O O . ALA A 1 109 ? -7.699 10.568 -0.079 1.00 85.88 109 ALA A O 1
ATOM 812 N N . THR A 1 110 ? -7.148 9.596 1.874 1.00 86.06 110 THR A N 1
ATOM 813 C CA . THR A 1 110 ? -5.778 9.264 1.455 1.00 86.06 110 THR A CA 1
ATOM 814 C C . THR A 1 110 ? -5.762 8.285 0.280 1.00 86.06 110 THR A C 1
ATOM 816 O O . THR A 1 110 ? -4.979 8.468 -0.647 1.00 86.06 110 THR A O 1
ATOM 819 N N . LEU A 1 111 ? -6.626 7.264 0.281 1.00 86.31 111 LEU A N 1
ATOM 820 C CA . LEU A 1 111 ? -6.744 6.312 -0.826 1.00 86.31 111 LEU A CA 1
ATOM 821 C C . LEU A 1 111 ? -7.204 7.001 -2.115 1.00 86.31 111 LEU A C 1
ATOM 823 O O . LEU A 1 111 ? -6.634 6.724 -3.166 1.00 86.31 111 LEU A O 1
ATOM 827 N N . SER A 1 112 ? -8.167 7.925 -2.044 1.00 85.31 112 SER A N 1
ATOM 828 C CA . SER A 1 112 ? -8.618 8.708 -3.202 1.00 85.31 112 SER A CA 1
ATOM 829 C C . SER A 1 112 ? -7.497 9.579 -3.770 1.00 85.31 112 SER A C 1
ATOM 831 O O . SER A 1 112 ? -7.268 9.584 -4.979 1.00 85.31 112 SER A O 1
ATOM 833 N N . PHE A 1 113 ? -6.749 10.268 -2.903 1.00 87.62 113 PHE A N 1
ATOM 834 C CA . PHE A 1 113 ? -5.590 11.058 -3.317 1.00 87.62 113 PHE A CA 1
ATOM 835 C C . PHE A 1 113 ? -4.489 10.179 -3.932 1.00 87.62 113 PHE A C 1
ATOM 837 O O . PHE A 1 113 ? -3.936 10.503 -4.981 1.00 87.62 113 PHE A O 1
ATOM 844 N N . MET A 1 114 ? -4.219 9.014 -3.339 1.00 85.62 114 MET A N 1
ATOM 845 C CA . MET A 1 114 ? -3.270 8.047 -3.887 1.00 85.62 114 MET A CA 1
ATOM 846 C C . MET A 1 114 ? -3.702 7.479 -5.234 1.00 85.62 114 MET A C 1
ATOM 848 O O . MET A 1 114 ? -2.852 7.304 -6.101 1.00 85.62 114 MET A O 1
ATOM 852 N N . ALA A 1 115 ? -4.989 7.189 -5.421 1.00 85.62 115 ALA A N 1
ATOM 853 C CA . ALA A 1 115 ? -5.509 6.719 -6.698 1.00 85.62 115 ALA A CA 1
ATOM 854 C C . ALA A 1 115 ? -5.289 7.775 -7.792 1.00 85.62 115 ALA A C 1
ATOM 856 O O . ALA A 1 115 ? -4.841 7.437 -8.886 1.00 85.62 115 ALA A O 1
ATOM 857 N N . PHE A 1 116 ? -5.506 9.055 -7.469 1.00 88.31 116 PHE A N 1
ATOM 858 C CA . PHE A 1 116 ? -5.202 10.170 -8.366 1.00 88.31 116 PHE A CA 1
ATOM 859 C C . PHE A 1 116 ? -3.705 10.243 -8.716 1.00 88.31 116 PHE A C 1
ATOM 861 O O . PHE A 1 116 ? -3.353 10.263 -9.895 1.00 88.31 116 PHE A O 1
ATOM 868 N N . CYS A 1 117 ? -2.806 10.195 -7.725 1.00 85.12 117 CYS A N 1
ATOM 869 C CA . CYS A 1 117 ? -1.359 10.172 -7.974 1.00 85.12 117 CYS A CA 1
ATOM 870 C C . CYS A 1 117 ? -0.918 8.938 -8.777 1.00 85.12 117 CYS A C 1
ATOM 872 O O . CYS A 1 117 ? -0.117 9.059 -9.699 1.00 85.12 117 CYS A O 1
ATOM 874 N N . GLY A 1 118 ? -1.450 7.757 -8.456 1.00 85.19 118 GLY A N 1
ATOM 875 C CA . GLY A 1 118 ? -1.160 6.514 -9.168 1.00 85.19 118 GLY A CA 1
ATOM 876 C C . GLY A 1 118 ? -1.572 6.584 -10.636 1.00 85.19 118 GLY A C 1
ATOM 877 O O . GLY A 1 118 ? -0.817 6.144 -11.497 1.00 85.19 118 GLY A O 1
ATOM 878 N N . LEU A 1 119 ? -2.711 7.217 -10.935 1.00 86.94 119 LEU A N 1
ATOM 879 C CA . LEU A 1 119 ? -3.172 7.445 -12.304 1.00 86.94 119 LEU A CA 1
ATOM 880 C C . LEU A 1 119 ? -2.262 8.419 -13.067 1.00 86.94 119 LEU A C 1
ATOM 882 O O . LEU A 1 119 ? -2.000 8.203 -14.249 1.00 86.94 119 LEU A O 1
ATOM 886 N N . LEU A 1 120 ? -1.731 9.455 -12.409 1.00 88.38 120 LEU A N 1
ATOM 887 C CA . LEU A 1 120 ? -0.734 10.343 -13.020 1.00 88.38 120 LEU A CA 1
ATOM 888 C C . LEU A 1 120 ? 0.575 9.606 -13.330 1.00 88.38 120 LEU A C 1
ATOM 890 O O . LEU A 1 120 ? 1.101 9.741 -14.434 1.00 88.38 120 LEU A O 1
ATOM 894 N N . VAL A 1 121 ? 1.076 8.793 -12.393 1.00 85.62 121 VAL A N 1
ATOM 895 C CA . VAL A 1 121 ? 2.299 7.998 -12.599 1.00 85.62 121 VAL A CA 1
ATOM 896 C C . VAL A 1 121 ? 2.098 6.961 -13.703 1.00 85.62 121 VAL A C 1
ATOM 898 O O . VAL A 1 121 ? 2.982 6.795 -14.537 1.00 85.62 121 VAL A O 1
ATOM 901 N N . TRP A 1 122 ? 0.934 6.311 -13.754 1.00 86.38 122 TRP A N 1
ATOM 902 C CA . TRP A 1 122 ? 0.581 5.371 -14.818 1.00 86.38 122 TRP A CA 1
ATOM 903 C C . TRP A 1 122 ? 0.577 6.043 -16.196 1.00 86.38 122 TRP A C 1
ATOM 905 O O . TRP A 1 122 ? 1.244 5.576 -17.114 1.00 86.38 122 TRP A O 1
ATOM 915 N N . ASN A 1 123 ? -0.099 7.190 -16.330 1.00 88.00 123 ASN A N 1
ATOM 916 C CA . ASN A 1 123 ? -0.102 7.946 -17.587 1.00 88.00 123 ASN A CA 1
ATOM 917 C C . ASN A 1 123 ? 1.309 8.385 -18.001 1.00 88.00 123 ASN A C 1
ATOM 919 O O . ASN A 1 123 ? 1.657 8.315 -19.179 1.00 88.00 123 ASN A O 1
ATOM 923 N N . TYR A 1 124 ? 2.136 8.804 -17.042 1.00 86.81 124 TYR A N 1
ATOM 924 C CA . TYR A 1 124 ? 3.528 9.157 -17.306 1.00 86.81 124 TYR A CA 1
ATOM 925 C C . TYR A 1 124 ? 4.366 7.949 -17.754 1.00 86.81 124 TYR A C 1
ATOM 927 O O . TYR A 1 124 ? 5.142 8.064 -18.704 1.00 86.81 124 TYR A O 1
ATOM 935 N N . ALA A 1 125 ? 4.200 6.794 -17.104 1.00 85.62 125 ALA A N 1
ATOM 936 C CA . ALA A 1 125 ? 4.904 5.564 -17.456 1.00 85.62 125 ALA A CA 1
ATOM 937 C C . ALA A 1 125 ? 4.572 5.119 -18.886 1.00 85.62 125 ALA A C 1
ATOM 939 O O . ALA A 1 125 ? 5.490 4.812 -19.646 1.00 85.62 125 ALA A O 1
ATOM 940 N N . ASN A 1 126 ? 3.297 5.198 -19.278 1.00 86.69 126 ASN A N 1
ATOM 941 C CA . ASN A 1 126 ? 2.855 4.896 -20.641 1.00 86.69 126 ASN A CA 1
ATOM 942 C C . ASN A 1 126 ? 3.433 5.900 -21.648 1.00 86.69 126 ASN A C 1
ATOM 944 O O . ASN A 1 126 ? 3.986 5.508 -22.669 1.00 86.69 126 ASN A O 1
ATOM 948 N N . TYR A 1 127 ? 3.400 7.203 -21.336 1.00 89.44 127 TYR A N 1
ATOM 949 C CA . TYR A 1 127 ? 3.992 8.237 -22.197 1.00 89.44 127 TYR A CA 1
ATOM 950 C C . TYR A 1 127 ? 5.497 8.019 -22.444 1.00 89.44 127 TYR A C 1
ATOM 952 O O . TYR A 1 127 ? 6.021 8.355 -23.505 1.00 89.44 127 TYR A O 1
ATOM 960 N N . ARG A 1 128 ? 6.206 7.451 -21.464 1.00 86.81 128 ARG A N 1
ATOM 961 C CA . ARG A 1 128 ? 7.645 7.159 -21.533 1.00 86.81 128 ARG A CA 1
ATOM 962 C C . ARG A 1 128 ? 7.967 5.726 -21.968 1.00 86.81 128 ARG A C 1
ATOM 964 O O . ARG A 1 128 ? 9.150 5.419 -22.078 1.00 86.81 128 ARG A O 1
ATOM 971 N N . ASN A 1 129 ? 6.962 4.889 -22.236 1.00 87.25 129 ASN A N 1
ATOM 972 C CA . ASN A 1 129 ? 7.098 3.456 -22.526 1.00 87.25 129 ASN A CA 1
ATOM 973 C C . ASN A 1 129 ? 7.896 2.676 -21.455 1.00 87.25 129 ASN A C 1
ATOM 975 O O . ASN A 1 129 ? 8.660 1.777 -21.787 1.00 87.25 129 ASN A O 1
ATOM 979 N N . VAL A 1 130 ? 7.726 3.023 -20.172 1.00 86.56 130 VAL A N 1
ATOM 980 C CA . VAL A 1 130 ? 8.369 2.359 -19.010 1.00 86.56 130 VAL A CA 1
ATOM 981 C C . VAL A 1 130 ? 7.348 1.619 -18.140 1.00 86.56 130 VAL A C 1
ATOM 983 O O . VAL A 1 130 ? 7.399 1.610 -16.908 1.00 86.56 130 VAL A O 1
ATOM 986 N N . GLU A 1 131 ? 6.332 1.055 -18.788 1.00 85.62 131 GLU A N 1
ATOM 987 C CA . GLU A 1 131 ? 5.180 0.415 -18.139 1.00 85.62 131 GLU A CA 1
ATOM 988 C C . GLU A 1 131 ? 5.603 -0.814 -17.328 1.00 85.62 131 GLU A C 1
ATOM 990 O O . GLU A 1 131 ? 5.096 -1.078 -16.236 1.00 85.62 131 GLU A O 1
ATOM 995 N N . VAL A 1 132 ? 6.569 -1.559 -17.864 1.00 82.88 132 VAL A N 1
ATOM 996 C CA . VAL A 1 132 ? 7.114 -2.767 -17.253 1.00 82.88 132 VAL A CA 1
ATOM 997 C C . VAL A 1 132 ? 7.844 -2.426 -15.958 1.00 82.88 132 VAL A C 1
ATOM 999 O O . VAL A 1 132 ? 7.592 -3.041 -14.920 1.00 82.88 132 VAL A O 1
ATOM 1002 N N . GLU A 1 133 ? 8.700 -1.411 -16.000 1.00 84.81 133 GLU A N 1
ATOM 1003 C CA . GLU A 1 133 ? 9.421 -0.887 -14.851 1.00 84.81 133 GLU A CA 1
ATOM 1004 C C . GLU A 1 133 ? 8.447 -0.347 -13.814 1.00 84.81 133 GLU A C 1
ATOM 1006 O O . GLU A 1 133 ? 8.569 -0.690 -12.645 1.00 84.81 133 GLU A O 1
ATOM 1011 N N . ALA A 1 134 ? 7.442 0.432 -14.220 1.00 87.00 134 ALA A N 1
ATOM 1012 C CA . ALA A 1 134 ? 6.447 0.978 -13.302 1.00 87.00 134 ALA A CA 1
ATOM 1013 C C . ALA A 1 134 ? 5.648 -0.122 -12.584 1.00 87.00 134 ALA A C 1
ATOM 1015 O O . ALA A 1 134 ? 5.454 -0.042 -11.368 1.00 87.00 134 ALA A O 1
ATOM 1016 N N . ASN A 1 135 ? 5.243 -1.176 -13.298 1.00 84.69 135 ASN A N 1
ATOM 1017 C CA . ASN A 1 135 ? 4.570 -2.337 -12.710 1.00 84.69 135 ASN A CA 1
ATOM 1018 C C . ASN A 1 135 ? 5.461 -3.057 -11.696 1.00 84.69 135 ASN A C 1
ATOM 1020 O O . ASN A 1 135 ? 5.021 -3.383 -10.590 1.00 84.69 135 ASN A O 1
ATOM 1024 N N . TRP A 1 136 ? 6.728 -3.264 -12.045 1.00 82.69 136 TRP A N 1
ATOM 1025 C CA . TRP A 1 136 ? 7.704 -3.873 -11.152 1.00 82.69 136 TRP A CA 1
ATOM 1026 C C . TRP 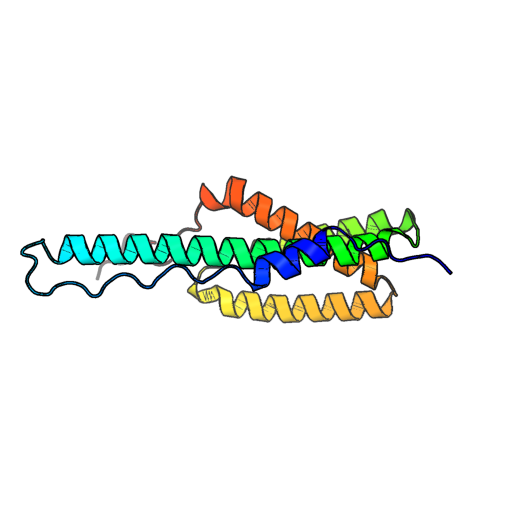A 1 136 ? 8.014 -3.013 -9.937 1.00 82.69 136 TRP A C 1
ATOM 1028 O O . TRP A 1 136 ? 8.106 -3.528 -8.825 1.00 82.69 136 TRP A O 1
ATOM 1038 N N . SER A 1 137 ? 8.126 -1.706 -10.125 1.00 89.06 137 SER A N 1
ATOM 1039 C CA . SER A 1 137 ? 8.329 -0.744 -9.055 1.00 89.06 137 SER A CA 1
ATOM 1040 C C . SER A 1 137 ? 7.154 -0.712 -8.094 1.00 89.06 137 SER A C 1
ATOM 1042 O O . SER A 1 137 ? 7.359 -0.692 -6.883 1.00 89.06 137 SER A O 1
ATOM 1044 N N . LEU A 1 138 ? 5.922 -0.747 -8.605 1.00 86.38 138 LEU A N 1
ATOM 1045 C CA . LEU A 1 138 ? 4.724 -0.834 -7.776 1.00 86.38 138 LEU A CA 1
ATOM 1046 C C . LEU A 1 138 ? 4.696 -2.152 -6.999 1.00 86.38 138 LEU A C 1
ATOM 1048 O O . LEU A 1 138 ? 4.432 -2.161 -5.797 1.00 86.38 138 LEU A O 1
ATOM 1052 N N . TYR A 1 139 ? 5.015 -3.259 -7.668 1.00 85.56 139 TYR A N 1
ATOM 1053 C CA . TYR A 1 139 ? 5.112 -4.563 -7.033 1.00 85.56 139 TYR A CA 1
ATOM 1054 C C . TYR A 1 139 ? 6.151 -4.555 -5.904 1.00 85.56 139 TYR A C 1
ATOM 1056 O O . TYR A 1 139 ? 5.824 -4.863 -4.759 1.00 85.56 139 TYR A O 1
ATOM 1064 N N . LEU A 1 140 ? 7.378 -4.111 -6.185 1.00 86.50 140 LEU A N 1
ATOM 1065 C CA . LEU A 1 140 ? 8.445 -3.969 -5.196 1.00 86.50 140 LEU A CA 1
ATOM 1066 C C . LEU A 1 140 ? 8.038 -3.043 -4.050 1.00 86.50 140 LEU A C 1
ATOM 1068 O O . LEU A 1 140 ? 8.250 -3.380 -2.888 1.00 86.50 140 LEU A O 1
ATOM 1072 N N . ALA A 1 141 ? 7.394 -1.917 -4.346 1.00 91.56 141 ALA A N 1
ATOM 1073 C CA . ALA A 1 141 ? 6.901 -0.990 -3.340 1.00 91.56 141 ALA A CA 1
ATOM 1074 C C . ALA A 1 141 ? 5.875 -1.634 -2.402 1.00 91.56 141 ALA A C 1
ATOM 1076 O O . ALA A 1 141 ? 5.961 -1.434 -1.189 1.00 91.56 141 ALA A O 1
ATOM 1077 N N . LEU A 1 142 ? 4.936 -2.426 -2.930 1.00 88.19 142 LEU A N 1
ATOM 1078 C CA . LEU A 1 142 ? 3.963 -3.172 -2.129 1.00 88.19 142 LEU A CA 1
ATOM 1079 C C . LEU A 1 142 ? 4.649 -4.216 -1.248 1.00 88.19 142 LEU A C 1
ATOM 1081 O O . LEU A 1 142 ? 4.309 -4.342 -0.072 1.00 88.19 142 LEU A O 1
ATOM 1085 N N . VAL A 1 143 ? 5.641 -4.925 -1.786 1.00 87.50 143 VAL A N 1
ATOM 1086 C CA . VAL A 1 143 ? 6.419 -5.927 -1.044 1.00 87.50 143 VAL A CA 1
ATOM 1087 C C . VAL A 1 143 ? 7.223 -5.281 0.081 1.00 87.50 143 VAL A C 1
ATOM 1089 O O . VAL A 1 143 ? 7.164 -5.745 1.221 1.00 87.50 143 VAL A O 1
ATOM 1092 N N . LEU A 1 144 ? 7.911 -4.174 -0.204 1.00 88.44 144 LEU A N 1
ATOM 1093 C CA . LEU A 1 144 ? 8.657 -3.397 0.785 1.00 88.44 144 LEU A CA 1
ATOM 1094 C C . LEU A 1 144 ? 7.733 -2.835 1.867 1.00 88.44 144 LEU A C 1
ATOM 1096 O O . LEU A 1 144 ? 8.043 -2.929 3.052 1.00 88.44 144 LEU A O 1
ATOM 1100 N N . ASN A 1 145 ? 6.566 -2.317 1.487 1.00 92.12 145 ASN A N 1
ATOM 1101 C CA . ASN A 1 145 ? 5.580 -1.810 2.438 1.00 92.12 145 ASN A CA 1
ATOM 1102 C C . ASN A 1 145 ? 4.953 -2.910 3.286 1.00 92.12 145 ASN A C 1
ATOM 1104 O O . ASN A 1 145 ? 4.691 -2.713 4.471 1.00 92.12 145 ASN A O 1
ATOM 1108 N N . TRP A 1 146 ? 4.702 -4.079 2.708 1.00 89.44 146 TRP A N 1
ATOM 1109 C CA . TRP A 1 146 ? 4.231 -5.231 3.461 1.00 89.44 146 TRP A CA 1
ATOM 1110 C C . TRP A 1 146 ? 5.292 -5.706 4.462 1.00 89.44 146 TRP A C 1
ATOM 1112 O O . TRP A 1 146 ? 4.971 -5.951 5.629 1.00 89.44 146 TRP A O 1
ATOM 1122 N N . ALA A 1 147 ? 6.562 -5.760 4.047 1.00 86.62 147 ALA A N 1
ATOM 1123 C CA . ALA A 1 147 ? 7.689 -6.093 4.915 1.00 86.62 147 ALA A CA 1
ATOM 1124 C C . ALA A 1 147 ? 7.855 -5.065 6.048 1.00 86.62 147 ALA A C 1
ATOM 1126 O O . ALA A 1 147 ? 7.963 -5.440 7.219 1.00 86.62 147 ALA A O 1
ATOM 1127 N N . PHE A 1 148 ? 7.780 -3.773 5.721 1.00 88.50 148 PHE A N 1
ATOM 1128 C CA . PHE A 1 148 ? 7.800 -2.678 6.688 1.00 88.50 148 PHE A CA 1
ATOM 1129 C C . PHE A 1 148 ? 6.649 -2.782 7.691 1.00 88.50 148 PHE A C 1
ATOM 1131 O O . PHE A 1 148 ? 6.869 -2.719 8.903 1.00 88.50 148 PHE A O 1
ATOM 1138 N N . TRP A 1 149 ? 5.421 -2.992 7.215 1.00 87.75 149 TRP A N 1
ATOM 1139 C CA . TRP A 1 149 ? 4.255 -3.151 8.077 1.00 87.7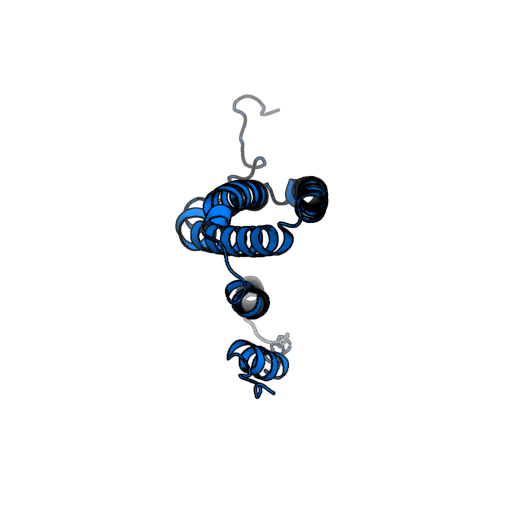5 149 TRP A CA 1
ATOM 1140 C C . TRP A 1 149 ? 4.433 -4.327 9.039 1.00 87.75 149 TRP A C 1
ATOM 1142 O O . TRP A 1 149 ? 4.180 -4.204 10.240 1.00 87.75 149 TRP A O 1
ATOM 1152 N N . ARG A 1 150 ? 4.927 -5.459 8.527 1.00 87.06 150 ARG A N 1
ATOM 1153 C CA . ARG A 1 150 ? 5.138 -6.673 9.316 1.00 87.06 150 ARG A CA 1
ATOM 1154 C C . ARG A 1 150 ? 6.246 -6.507 10.361 1.00 87.06 150 ARG A C 1
ATOM 1156 O O . ARG A 1 150 ? 6.090 -7.039 11.459 1.00 87.06 150 ARG A O 1
ATOM 1163 N N . GLY A 1 151 ? 7.319 -5.781 10.043 1.00 83.25 151 GLY A N 1
ATOM 1164 C CA . GLY A 1 151 ? 8.463 -5.570 10.938 1.00 83.25 151 GLY A CA 1
ATOM 1165 C C . GLY A 1 151 ? 8.280 -4.425 11.938 1.00 83.25 151 GLY A C 1
ATOM 1166 O O . GLY A 1 151 ? 8.464 -4.608 13.142 1.00 83.25 151 GLY A O 1
ATOM 1167 N N . VAL A 1 152 ? 7.906 -3.244 11.446 1.00 85.38 152 VAL A N 1
ATOM 1168 C CA . VAL A 1 152 ? 7.846 -1.992 12.218 1.00 85.38 152 VAL A CA 1
ATOM 1169 C C . VAL A 1 152 ? 6.404 -1.582 12.495 1.00 85.38 152 VAL A C 1
ATOM 1171 O O . VAL A 1 152 ? 6.066 -1.234 13.626 1.00 85.38 152 VAL A O 1
ATOM 1174 N N . GLY A 1 153 ? 5.529 -1.663 11.489 1.00 82.06 153 GLY A N 1
ATOM 1175 C CA . GLY A 1 153 ? 4.147 -1.178 11.587 1.00 82.06 153 GLY A CA 1
ATOM 1176 C C . GLY A 1 153 ? 3.337 -1.824 12.714 1.00 82.06 153 GLY A C 1
ATOM 1177 O O . GLY A 1 153 ? 2.549 -1.149 13.368 1.00 82.06 153 GLY A O 1
ATOM 1178 N N . ARG A 1 154 ? 3.576 -3.109 13.006 1.00 83.56 154 ARG A N 1
ATOM 1179 C CA . ARG A 1 154 ? 2.904 -3.817 14.111 1.00 83.56 154 ARG A CA 1
ATOM 1180 C C . ARG A 1 154 ? 3.387 -3.422 15.507 1.00 83.56 154 ARG A C 1
ATOM 1182 O O . ARG A 1 154 ? 2.630 -3.604 16.454 1.00 83.56 154 ARG A O 1
ATOM 1189 N N . ARG A 1 155 ? 4.627 -2.943 15.645 1.00 84.88 155 ARG A N 1
ATOM 1190 C CA . ARG A 1 155 ? 5.214 -2.560 16.944 1.00 84.88 155 ARG A CA 1
ATOM 1191 C C . ARG A 1 155 ? 4.869 -1.126 17.335 1.00 84.88 155 ARG A C 1
ATOM 1193 O O . ARG A 1 155 ? 4.798 -0.826 18.517 1.00 84.88 155 ARG A O 1
ATOM 1200 N N . PHE A 1 156 ? 4.623 -0.275 16.341 1.00 84.94 156 PHE A N 1
ATOM 1201 C CA . PHE A 1 156 ? 4.317 1.141 16.526 1.00 84.94 156 PHE A CA 1
ATOM 1202 C C . PHE A 1 156 ? 2.986 1.476 15.848 1.00 84.94 156 PHE A C 1
ATOM 1204 O O . PHE A 1 156 ? 3.002 1.999 14.726 1.00 84.94 156 PHE A O 1
ATOM 1211 N N . PRO A 1 157 ? 1.837 1.135 16.464 1.00 83.50 157 PRO A N 1
ATOM 1212 C CA . PRO A 1 157 ? 0.538 1.534 15.935 1.00 83.50 157 PRO A CA 1
ATOM 1213 C C . PRO A 1 157 ? 0.442 3.063 15.894 1.00 83.50 157 PRO A C 1
ATOM 1215 O O . PRO A 1 157 ? 1.019 3.754 16.732 1.00 83.50 157 PRO A O 1
ATOM 1218 N N . VAL A 1 158 ? -0.262 3.597 14.896 1.00 80.81 158 VAL A N 1
ATOM 1219 C CA . VAL A 1 158 ? -0.555 5.034 14.856 1.00 80.81 158 VAL A CA 1
ATOM 1220 C C . VAL A 1 158 ? -1.521 5.365 15.992 1.00 80.81 158 VAL A C 1
ATOM 1222 O O . VAL A 1 158 ? -2.534 4.682 16.150 1.00 80.81 158 VAL A O 1
ATOM 1225 N N . GLY A 1 159 ? -1.167 6.355 16.812 1.00 80.19 159 GLY A N 1
ATOM 1226 C CA . GLY A 1 159 ? -2.030 6.821 17.893 1.00 80.19 159 GLY A CA 1
ATOM 1227 C C . GLY A 1 159 ? -3.351 7.334 17.328 1.00 80.19 159 GLY A C 1
ATOM 1228 O O . GLY A 1 159 ? -3.374 7.926 16.249 1.00 80.19 159 GLY A O 1
ATOM 1229 N N . SER A 1 160 ? -4.450 7.076 18.034 1.00 80.31 160 SER A N 1
ATOM 1230 C CA . SER A 1 160 ? -5.730 7.684 17.686 1.00 80.31 160 SER A CA 1
ATOM 1231 C C . SER A 1 160 ? -5.705 9.146 18.112 1.00 80.31 160 SER A C 1
ATOM 1233 O O . SER A 1 160 ? -5.411 9.431 19.271 1.00 80.31 160 SER A O 1
ATOM 1235 N N . SER A 1 161 ? -6.056 10.071 17.219 1.00 79.31 161 SER A N 1
ATOM 1236 C CA . SER A 1 161 ? -6.237 11.480 17.596 1.00 79.31 161 SER A CA 1
ATOM 1237 C C . SER A 1 161 ? -7.355 11.699 18.619 1.00 79.31 161 SER A C 1
ATOM 1239 O O . SER A 1 161 ? -7.375 12.727 19.284 1.00 79.31 161 SER A O 1
ATOM 1241 N N . THR A 1 162 ? -8.260 10.731 18.787 1.00 76.31 162 THR A N 1
ATOM 1242 C CA . THR A 1 162 ? -9.375 10.807 19.744 1.00 76.31 162 THR A CA 1
ATOM 1243 C C . THR A 1 162 ? -8.962 10.648 21.204 1.00 76.31 162 THR A C 1
ATOM 1245 O O . THR A 1 162 ? -9.760 10.955 22.075 1.00 76.31 162 THR A O 1
ATOM 1248 N N . ASP A 1 163 ? -7.760 10.134 21.472 1.00 75.19 163 ASP A N 1
ATOM 1249 C CA . ASP A 1 163 ? -7.262 9.875 22.834 1.00 75.19 163 ASP A CA 1
ATOM 1250 C C . ASP A 1 163 ? -6.313 10.991 23.313 1.00 75.19 163 ASP A C 1
ATOM 1252 O O . ASP A 1 163 ? -5.604 10.860 24.310 1.00 75.19 163 ASP A O 1
ATOM 1256 N N . ILE A 1 164 ? -6.256 12.099 22.564 1.00 79.75 164 ILE A N 1
ATOM 1257 C CA . ILE A 1 164 ? -5.457 13.269 22.917 1.00 79.75 164 ILE A CA 1
ATOM 1258 C C . ILE A 1 164 ? -6.262 14.090 23.920 1.00 79.75 164 ILE A C 1
ATOM 1260 O O . ILE A 1 164 ? -7.117 14.894 23.553 1.00 79.75 164 ILE A O 1
ATOM 1264 N N . TYR A 1 165 ? -5.974 13.872 25.199 1.00 81.06 165 TYR A N 1
ATOM 1265 C CA . TYR A 1 165 ? -6.486 14.700 26.279 1.00 81.06 165 TYR A CA 1
ATOM 1266 C C . TYR A 1 165 ? -5.767 16.055 26.276 1.00 81.06 165 TYR A C 1
ATOM 1268 O O . TYR A 1 165 ? -4.552 16.134 26.488 1.00 81.06 165 TYR A O 1
ATOM 1276 N N . VAL A 1 166 ? -6.513 17.124 26.000 1.00 86.38 166 VAL A N 1
ATOM 1277 C CA . VAL A 1 166 ? -6.010 18.496 26.088 1.00 86.38 166 VAL A CA 1
ATOM 1278 C C . VAL A 1 166 ? -6.218 18.973 27.519 1.00 86.38 166 VAL A C 1
ATOM 1280 O O . VAL A 1 166 ? -7.340 19.237 27.941 1.00 86.38 166 VAL A O 1
ATOM 1283 N N . TRP A 1 167 ? -5.120 19.082 28.263 1.00 81.12 167 TRP A N 1
ATOM 1284 C CA . TRP A 1 167 ? -5.135 19.631 29.616 1.00 81.12 167 TRP A CA 1
ATOM 1285 C C . TRP A 1 167 ? -5.713 21.053 29.615 1.00 81.12 167 TRP A C 1
ATOM 1287 O O . TRP A 1 167 ? -5.191 21.928 28.924 1.00 81.12 167 TRP A O 1
ATOM 1297 N N . GLY A 1 168 ? -6.765 21.279 30.407 1.00 88.56 168 GLY A N 1
ATOM 1298 C CA . GLY A 1 168 ? -7.432 22.581 30.535 1.00 88.56 168 GLY A CA 1
ATOM 1299 C C . GLY A 1 168 ? -8.646 22.789 29.624 1.00 88.56 168 GLY A C 1
ATOM 1300 O O . GLY A 1 168 ? -9.116 23.916 29.515 1.00 88.56 168 GLY A O 1
ATOM 1301 N N . MET A 1 169 ? -9.140 21.728 28.979 1.00 79.38 169 MET A N 1
ATOM 1302 C CA . MET A 1 169 ? -10.392 21.717 28.210 1.00 79.38 169 MET A CA 1
ATOM 1303 C C . MET A 1 169 ? -11.458 20.834 28.892 1.00 79.38 169 MET A C 1
ATOM 1305 O O . MET A 1 169 ? -12.259 20.187 28.220 1.00 79.38 169 MET A O 1
ATOM 1309 N N . ASP A 1 170 ? -11.410 20.772 30.227 1.00 75.50 170 ASP A N 1
ATOM 1310 C CA . ASP A 1 170 ? -12.492 20.234 31.050 1.00 75.50 170 ASP A CA 1
ATOM 1311 C C . ASP A 1 170 ? -13.495 21.377 31.277 1.00 75.50 170 ASP A C 1
ATOM 1313 O O . ASP A 1 170 ? -13.202 22.302 32.038 1.00 75.50 170 ASP A O 1
ATOM 1317 N N . ASP A 1 171 ? -14.635 21.332 30.590 1.00 64.44 171 ASP A N 1
ATOM 1318 C CA . ASP A 1 171 ? -15.833 22.083 30.992 1.00 64.44 171 ASP A CA 1
ATOM 1319 C C . ASP A 1 171 ? -16.659 21.250 31.987 1.00 64.44 171 ASP A C 1
ATOM 1321 O O . ASP A 1 171 ? -16.804 20.021 31.760 1.00 64.44 171 ASP A O 1
#

Sequence (171 aa):
MALFSVPIGTLALLLGVFWPLPPQPAPLDPTSEEDPAKAEQERRKALRRRAGVALLRLGLQVFGMGVLLGNLAAGLGGLESLGSLALLTALFALLVLIVQRSEPSRRVATLSFMAFCGLLVWNYANYRNVEVEANWSLYLALVLNWAFWRGVGRRFPVGSSTDIYVWGMDD

Foldseek 3Di:
DDDDPPDPLVVVVVVLVPDDQDDDPDPDDPPPPDDVVVVVVVVVVVVVVNVVVVVVSVVVNVLSVLVVVLVVLVVPDDPVLPVVLVVLLVVLLVLVLCLLLDDPVCNVVSVVVSVVVLVVVCVVCVVVVNNSSNSNSNSNSVVVNVVCCVPPVVVDPHDDPVPDDDPPPDD

pLDDT: mean 73.95, std 14.46, range [45.03, 92.12]

Secondary structure (DSSP, 8-state):
-------HHHHHHHHHHSPPPPPPPPPPPTT--S-HHHHHHHHHHHHHHHHHHHHHHHHHHHHHHHHHHHHHHTTS--TTHHHHHHHHHHHHHHHHHHHHHS-TTTHHHHHHHHHHHHHHHHHHHHHTT-HHHHHHHHHHHHHHHHHHIIIIITTSPPPPGGG---TT---